Protein AF-A0A2V7HDX3-F1 (afdb_monomer_lite)

Radius of gyration: 22.53 Å; chains: 1; bounding box: 50×34×67 Å

Structure (mmCIF, N/CA/C/O backbone):
data_AF-A0A2V7HDX3-F1
#
_entry.id   AF-A0A2V7HDX3-F1
#
loop_
_atom_site.group_PDB
_atom_site.id
_atom_site.type_symbol
_atom_site.label_atom_id
_atom_site.label_alt_id
_atom_site.label_comp_id
_atom_site.label_asym_id
_atom_site.label_entity_id
_atom_site.label_seq_id
_atom_site.pdbx_PDB_ins_code
_atom_site.Cartn_x
_atom_site.Cartn_y
_atom_site.Cartn_z
_atom_site.occupancy
_atom_site.B_iso_or_equiv
_atom_site.auth_seq_id
_atom_site.auth_comp_id
_atom_site.auth_asym_id
_atom_site.auth_atom_id
_atom_site.pdbx_PDB_model_num
ATOM 1 N N . TYR A 1 1 ? 25.110 13.803 -28.579 1.00 59.88 1 TYR A N 1
ATOM 2 C CA . TYR A 1 1 ? 25.666 13.965 -29.933 1.00 59.88 1 TYR A CA 1
ATOM 3 C C . TYR A 1 1 ? 27.037 13.327 -29.972 1.00 59.88 1 TYR A C 1
ATOM 5 O O . TYR A 1 1 ? 27.894 13.738 -29.200 1.00 59.88 1 TYR A O 1
ATOM 13 N N . LEU A 1 2 ? 27.236 12.325 -30.825 1.00 69.06 2 LEU A N 1
ATOM 14 C CA . LEU A 1 2 ? 28.563 11.824 -31.185 1.00 69.06 2 LEU A CA 1
ATOM 15 C C . LEU A 1 2 ? 28.792 12.271 -32.634 1.00 69.06 2 LEU A C 1
ATOM 17 O O . LEU A 1 2 ? 27.961 11.982 -33.491 1.00 69.06 2 LEU A O 1
ATOM 21 N N . ASN A 1 3 ? 29.841 13.052 -32.900 1.00 76.38 3 ASN A N 1
ATOM 22 C CA . ASN A 1 3 ? 30.169 13.556 -34.244 1.00 76.38 3 ASN A CA 1
ATOM 23 C C . ASN A 1 3 ? 28.999 14.244 -34.991 1.00 76.38 3 ASN A C 1
ATOM 25 O O . ASN A 1 3 ? 28.794 14.017 -36.178 1.00 76.38 3 ASN A O 1
ATOM 29 N N . GLY A 1 4 ? 28.202 15.069 -34.301 1.00 78.31 4 GLY A N 1
ATOM 30 C CA . GLY A 1 4 ? 27.118 15.849 -34.923 1.00 78.31 4 GLY A CA 1
ATOM 31 C C . GLY A 1 4 ? 25.816 15.087 -35.200 1.00 78.31 4 GLY A C 1
ATOM 32 O O . GLY A 1 4 ? 24.848 15.705 -35.631 1.00 78.31 4 GLY A O 1
ATOM 33 N N . SER A 1 5 ? 25.746 13.787 -34.897 1.00 80.25 5 SER A N 1
ATOM 34 C CA . SER A 1 5 ? 24.511 13.004 -35.019 1.00 80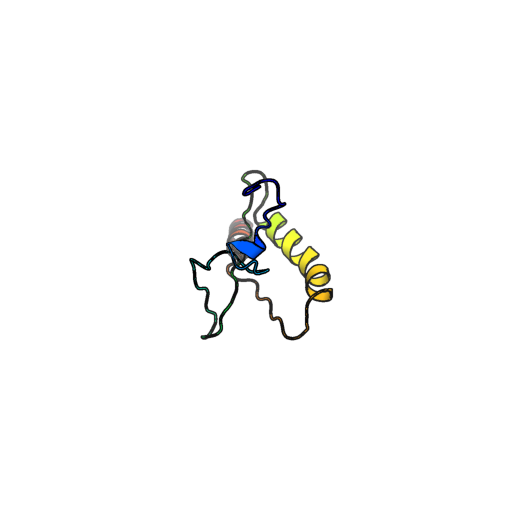.25 5 SER A CA 1
ATOM 35 C C . SER A 1 5 ? 23.755 12.914 -33.690 1.00 80.25 5 SER A C 1
ATOM 37 O O . SER A 1 5 ? 24.369 12.883 -32.613 1.00 80.25 5 SER A O 1
ATOM 39 N N . LEU A 1 6 ? 22.419 12.913 -33.753 1.00 84.25 6 LEU A N 1
ATOM 40 C CA . LEU A 1 6 ? 21.553 12.759 -32.582 1.00 84.25 6 LEU A CA 1
ATOM 41 C C . LEU A 1 6 ? 21.786 11.368 -31.980 1.00 84.25 6 LEU A C 1
ATOM 43 O O . LEU A 1 6 ? 21.644 10.369 -32.672 1.00 84.25 6 LEU A O 1
ATOM 47 N N . LEU A 1 7 ? 22.157 11.326 -30.701 1.00 85.88 7 LEU A N 1
ATOM 48 C CA . LEU A 1 7 ? 22.333 10.082 -29.953 1.00 85.88 7 LEU A CA 1
ATOM 49 C C . LEU A 1 7 ? 21.127 9.919 -29.031 1.00 85.88 7 LEU A C 1
ATOM 51 O O . LEU A 1 7 ? 20.852 10.815 -28.228 1.00 85.88 7 LEU A O 1
ATOM 55 N N . SER A 1 8 ? 20.418 8.807 -29.168 1.00 89.12 8 SER A N 1
ATOM 56 C CA . SER A 1 8 ? 19.246 8.456 -28.377 1.00 89.12 8 SER A CA 1
ATOM 57 C C . SER A 1 8 ? 19.616 7.501 -27.240 1.00 89.12 8 SER A C 1
ATOM 59 O O . SER A 1 8 ? 20.628 6.806 -27.283 1.00 89.12 8 SER A O 1
ATOM 61 N N . VAL A 1 9 ? 18.779 7.440 -26.201 1.00 86.50 9 VAL A N 1
ATOM 62 C CA . VAL A 1 9 ? 18.976 6.493 -25.087 1.00 86.50 9 VAL A CA 1
ATOM 63 C C . VAL A 1 9 ? 18.933 5.040 -25.578 1.00 86.50 9 VAL A C 1
ATOM 65 O O . VAL A 1 9 ? 19.653 4.202 -25.045 1.00 86.50 9 VAL A O 1
ATOM 68 N N . ALA A 1 10 ? 18.163 4.757 -26.635 1.00 86.00 10 ALA A N 1
ATOM 69 C CA . ALA A 1 10 ? 18.082 3.433 -27.248 1.00 86.00 10 ALA A CA 1
ATOM 70 C C . ALA A 1 10 ? 19.414 2.962 -27.864 1.00 86.00 10 ALA A C 1
ATOM 72 O O . ALA A 1 10 ? 19.618 1.761 -28.006 1.00 86.00 10 ALA A O 1
ATOM 73 N N . ASP A 1 11 ? 20.334 3.881 -28.181 1.00 86.81 11 ASP A N 1
ATOM 74 C CA . ASP A 1 11 ? 21.647 3.536 -28.740 1.00 86.81 11 ASP A CA 1
ATOM 75 C C . ASP A 1 11 ? 22.621 2.990 -27.679 1.00 86.81 11 ASP A C 1
ATOM 77 O O . ASP A 1 11 ? 23.641 2.395 -28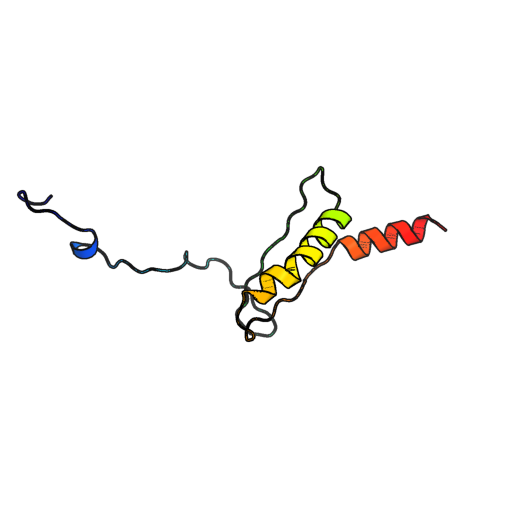.021 1.00 86.81 11 ASP A O 1
ATOM 81 N N . VAL A 1 12 ? 22.336 3.206 -26.386 1.00 88.50 12 VAL A N 1
ATOM 82 C CA . VAL A 1 12 ? 23.254 2.881 -25.274 1.00 88.50 12 VAL A CA 1
ATOM 83 C C . VAL A 1 12 ? 22.595 2.145 -24.107 1.00 88.50 1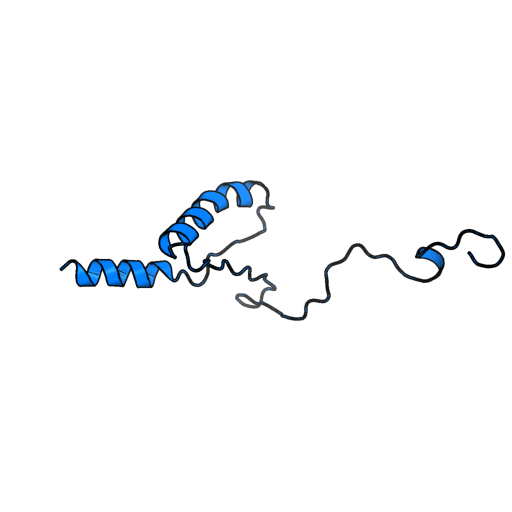2 VAL A C 1
ATOM 85 O O . VAL A 1 12 ? 23.290 1.731 -23.179 1.00 88.50 12 VAL A O 1
ATOM 88 N N . ALA A 1 13 ? 21.272 1.980 -24.116 1.00 89.06 13 ALA A N 1
ATOM 89 C CA . ALA A 1 13 ? 20.541 1.326 -23.041 1.00 89.06 13 ALA A CA 1
ATOM 90 C C . ALA A 1 13 ? 19.224 0.707 -23.523 1.00 89.06 13 ALA A C 1
ATOM 92 O O . ALA A 1 13 ? 18.601 1.162 -24.482 1.00 89.06 13 ALA A O 1
ATOM 93 N N . PHE A 1 14 ? 18.759 -0.300 -22.785 1.00 88.06 14 PHE A N 1
ATOM 94 C CA . PHE A 1 14 ? 17.406 -0.819 -22.930 1.00 88.06 14 PHE A CA 1
ATOM 95 C C . PHE A 1 14 ? 16.439 0.028 -22.104 1.00 88.06 14 PHE A C 1
ATOM 97 O O . PHE A 1 14 ? 16.616 0.193 -20.896 1.00 88.06 14 PHE A O 1
ATOM 104 N N . VAL A 1 15 ? 15.408 0.557 -22.759 1.00 85.25 15 VAL A N 1
ATOM 105 C CA . VAL A 1 15 ? 14.316 1.267 -22.092 1.00 85.25 15 VAL A CA 1
ATOM 106 C C . VAL A 1 15 ? 13.184 0.274 -21.879 1.00 85.25 15 VAL A C 1
ATOM 108 O O . VAL A 1 15 ? 12.570 -0.197 -22.835 1.00 85.25 15 VAL A O 1
ATOM 111 N N . HIS A 1 16 ? 12.923 -0.052 -20.619 1.00 83.12 16 HIS A N 1
ATOM 112 C CA . HIS A 1 16 ? 11.783 -0.864 -20.221 1.00 83.12 16 HIS A CA 1
ATOM 113 C C . HIS A 1 16 ? 10.812 0.002 -19.430 1.00 83.12 16 HIS A C 1
ATOM 115 O O . HIS A 1 16 ? 11.221 0.695 -18.499 1.00 83.12 16 HIS A O 1
ATOM 121 N N . ASP A 1 17 ? 9.532 -0.074 -19.781 1.00 78.69 17 ASP A N 1
ATOM 122 C CA . ASP A 1 17 ? 8.475 0.353 -18.874 1.00 78.69 17 ASP A CA 1
ATOM 123 C C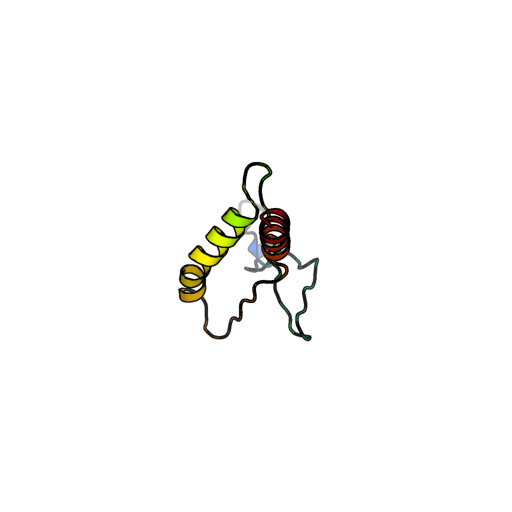 . ASP A 1 17 ? 8.348 -0.719 -17.787 1.00 78.69 17 ASP A C 1
ATOM 125 O O . ASP A 1 17 ? 7.957 -1.860 -18.046 1.00 78.69 17 ASP A O 1
ATOM 129 N N . GLY A 1 18 ? 8.829 -0.391 -16.596 1.00 80.56 18 GLY A N 1
ATOM 130 C CA . GLY A 1 18 ? 9.040 -1.341 -15.518 1.00 80.56 18 GLY A CA 1
ATOM 131 C C . GLY A 1 18 ? 8.794 -0.704 -14.163 1.00 80.56 18 GLY A C 1
ATOM 132 O O . GLY A 1 18 ? 8.571 0.496 -14.027 1.00 80.56 18 GLY A O 1
ATOM 133 N N . PHE A 1 19 ? 8.832 -1.530 -13.129 1.00 77.19 19 PHE A N 1
ATOM 134 C CA . PHE A 1 19 ? 8.675 -1.087 -11.752 1.00 77.19 19 PHE A CA 1
ATOM 135 C C . PHE A 1 19 ? 10.040 -0.978 -11.070 1.00 77.19 19 PHE A C 1
ATOM 137 O O . PHE A 1 19 ? 10.998 -1.656 -11.446 1.00 77.19 19 PHE A O 1
ATOM 144 N N . ASN A 1 20 ? 10.124 -0.131 -10.041 1.00 72.88 20 ASN A N 1
ATOM 145 C CA . ASN A 1 20 ? 11.325 -0.043 -9.214 1.00 72.88 20 ASN A CA 1
ATOM 146 C C . ASN A 1 20 ? 11.690 -1.427 -8.654 1.00 72.88 20 ASN A C 1
ATOM 148 O O . ASN A 1 20 ? 10.778 -2.145 -8.231 1.00 72.88 20 ASN A O 1
ATOM 152 N N . PRO A 1 21 ? 12.987 -1.791 -8.596 1.00 70.50 21 PRO A N 1
ATOM 153 C CA . PRO A 1 21 ? 13.422 -3.062 -8.034 1.00 70.50 21 PRO A CA 1
ATOM 154 C C . PRO A 1 21 ? 12.757 -3.312 -6.682 1.00 70.50 21 PRO A C 1
ATOM 156 O O . PRO A 1 21 ? 12.882 -2.513 -5.750 1.00 70.50 21 PRO A O 1
ATOM 159 N N . GLN A 1 22 ? 11.999 -4.403 -6.590 1.00 66.00 22 GLN A N 1
ATOM 160 C CA . GLN A 1 22 ? 11.230 -4.706 -5.396 1.00 66.00 22 GLN A CA 1
ATOM 161 C C . GLN A 1 22 ? 12.187 -5.155 -4.286 1.00 66.00 22 GLN A C 1
ATOM 163 O O . GLN A 1 22 ? 12.643 -6.294 -4.264 1.00 66.00 22 GLN A O 1
ATOM 168 N N . THR A 1 23 ? 12.491 -4.253 -3.353 1.00 74.44 23 THR A N 1
ATOM 169 C CA . THR A 1 23 ? 13.394 -4.529 -2.222 1.00 74.44 23 THR A CA 1
ATOM 170 C C . THR A 1 23 ? 12.726 -5.306 -1.091 1.00 74.44 23 THR A C 1
ATOM 172 O O . THR A 1 23 ? 13.413 -5.868 -0.246 1.00 74.44 23 THR A O 1
ATOM 175 N N . ASN A 1 24 ? 11.391 -5.368 -1.083 1.00 60.28 24 ASN A N 1
ATOM 176 C CA . ASN A 1 24 ? 10.597 -6.006 -0.038 1.00 60.28 24 ASN A CA 1
ATOM 177 C C . ASN A 1 24 ? 9.547 -6.941 -0.637 1.00 60.28 24 ASN A C 1
ATOM 179 O O . ASN A 1 24 ? 8.747 -6.533 -1.479 1.00 60.28 24 ASN A O 1
ATOM 183 N N . LEU A 1 25 ? 9.508 -8.188 -0.166 1.00 71.56 25 LEU A N 1
ATOM 184 C CA . LEU A 1 25 ? 8.583 -9.204 -0.657 1.00 71.56 25 LEU A CA 1
ATOM 185 C C . LEU A 1 25 ? 7.464 -9.465 0.343 1.00 71.56 25 LEU A C 1
ATOM 187 O O . LEU A 1 25 ? 7.678 -10.054 1.400 1.00 71.56 25 LEU A O 1
ATOM 191 N N . VAL A 1 26 ? 6.254 -9.061 -0.027 1.00 72.12 26 VAL A N 1
ATOM 192 C CA . VAL A 1 26 ? 5.051 -9.343 0.751 1.00 72.12 26 VAL A CA 1
ATOM 193 C C . VAL A 1 26 ? 4.402 -10.600 0.193 1.00 72.12 26 VAL A C 1
ATOM 195 O O . VAL A 1 26 ? 4.123 -10.703 -1.004 1.00 72.12 26 VAL A O 1
ATOM 198 N N . ARG A 1 27 ? 4.155 -11.571 1.072 1.00 77.25 27 ARG A N 1
ATOM 199 C CA . ARG A 1 27 ? 3.403 -12.778 0.740 1.00 77.25 27 ARG A CA 1
ATOM 200 C C . ARG A 1 27 ? 2.189 -12.900 1.634 1.00 77.25 27 ARG A C 1
ATOM 202 O O . ARG A 1 27 ? 2.287 -12.697 2.841 1.00 77.25 27 ARG A O 1
ATOM 209 N N . ARG A 1 28 ? 1.071 -13.295 1.036 1.00 74.44 28 ARG A N 1
ATOM 210 C CA . ARG A 1 28 ? -0.110 -13.763 1.763 1.00 74.44 28 ARG A CA 1
ATOM 211 C C . ARG A 1 28 ? -0.408 -15.183 1.314 1.00 74.44 28 ARG A C 1
ATOM 213 O O . ARG A 1 28 ? -0.567 -15.410 0.119 1.00 74.44 28 ARG A O 1
ATOM 220 N N . ASP A 1 29 ? -0.425 -16.128 2.250 1.00 71.50 29 ASP A N 1
ATOM 221 C CA . ASP A 1 29 ? -0.698 -17.551 1.992 1.00 71.50 29 ASP A CA 1
ATOM 222 C C . ASP A 1 29 ? 0.126 -18.127 0.821 1.00 71.50 29 ASP A C 1
ATOM 224 O O . ASP A 1 29 ? -0.378 -18.836 -0.047 1.00 71.50 29 ASP A O 1
ATOM 228 N N . GLY A 1 30 ? 1.406 -17.743 0.744 1.00 76.38 30 GLY A N 1
ATOM 229 C CA . GLY A 1 30 ? 2.332 -18.175 -0.310 1.00 76.38 30 GLY A CA 1
ATOM 230 C C . GLY A 1 30 ? 2.208 -17.438 -1.651 1.00 76.38 30 GLY A C 1
ATOM 231 O O . GLY A 1 30 ? 3.068 -17.614 -2.510 1.00 76.38 30 GLY A O 1
ATOM 232 N N . ARG A 1 31 ? 1.208 -16.567 -1.835 1.00 78.38 31 ARG A N 1
ATOM 233 C CA . ARG A 1 31 ? 1.043 -15.746 -3.046 1.00 78.38 31 ARG A CA 1
ATOM 234 C C . ARG A 1 31 ? 1.762 -14.408 -2.919 1.00 78.38 31 ARG A C 1
ATOM 236 O O . ARG A 1 31 ? 1.755 -13.804 -1.847 1.00 78.38 31 ARG A O 1
ATOM 243 N N . HIS A 1 32 ? 2.367 -13.944 -4.015 1.00 80.81 32 HIS A N 1
ATOM 244 C CA . HIS A 1 32 ? 2.901 -12.584 -4.103 1.00 80.81 32 HIS A CA 1
ATOM 245 C C . HIS A 1 32 ? 1.765 -11.577 -3.939 1.00 80.81 32 HIS A C 1
ATOM 247 O O . HIS A 1 32 ? 0.750 -11.661 -4.630 1.00 80.81 32 HIS A O 1
ATOM 253 N N . SER A 1 33 ? 1.964 -10.635 -3.028 1.00 82.19 33 SER A N 1
ATOM 254 C CA . SER A 1 33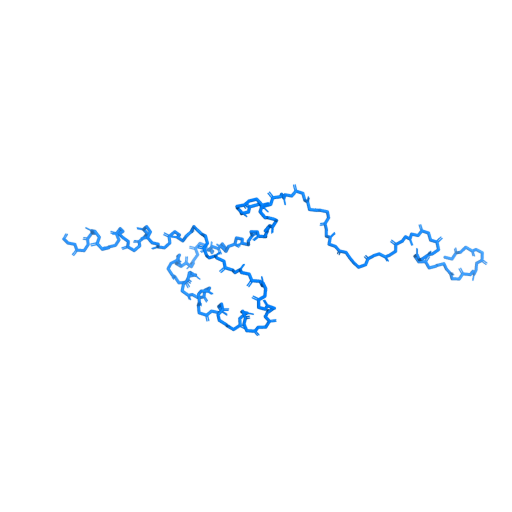 ? 0.984 -9.616 -2.677 1.00 82.19 33 SER A CA 1
ATOM 255 C C . SER A 1 33 ? 1.671 -8.262 -2.558 1.00 82.19 33 SER A C 1
ATOM 257 O O . SER A 1 33 ? 2.895 -8.172 -2.474 1.00 82.19 33 SER A O 1
ATOM 259 N N . VAL A 1 34 ? 0.873 -7.201 -2.518 1.00 83.44 34 VAL A N 1
ATOM 260 C CA . VAL A 1 34 ? 1.340 -5.843 -2.229 1.00 83.44 34 VAL A CA 1
ATOM 261 C C . VAL A 1 34 ? 0.731 -5.412 -0.901 1.00 83.44 34 VAL A C 1
ATOM 263 O O . VAL A 1 34 ? -0.469 -5.581 -0.690 1.00 83.44 34 VAL A O 1
ATOM 266 N N . LEU A 1 35 ? 1.555 -4.872 0.001 1.00 82.44 35 LEU A N 1
ATOM 267 C CA . LEU A 1 35 ? 1.085 -4.244 1.235 1.00 82.44 35 LEU A CA 1
ATOM 268 C C . LEU A 1 35 ? 1.083 -2.730 1.047 1.00 82.44 35 LEU A C 1
ATOM 270 O O . LEU A 1 35 ? 2.135 -2.143 0.803 1.00 82.44 35 LEU A O 1
ATOM 274 N N . LEU A 1 36 ? -0.086 -2.110 1.196 1.00 83.75 36 LEU A N 1
ATOM 275 C CA . LEU A 1 36 ? -0.230 -0.660 1.166 1.00 83.75 36 LEU A CA 1
ATOM 276 C C . LEU A 1 36 ? -0.548 -0.148 2.580 1.00 83.75 36 LEU A C 1
ATOM 278 O O . LEU A 1 36 ? -1.665 -0.359 3.057 1.00 83.75 36 LEU A O 1
ATOM 282 N N . PRO A 1 37 ? 0.405 0.499 3.271 1.00 82.06 37 PRO A N 1
ATOM 283 C CA . PRO A 1 37 ? 0.146 1.074 4.582 1.00 82.06 37 PRO A CA 1
ATOM 284 C C . PRO A 1 37 ? -0.697 2.347 4.452 1.00 82.06 37 PRO A C 1
ATOM 286 O O . PRO A 1 37 ? -0.349 3.264 3.710 1.00 82.06 37 PRO A O 1
ATOM 289 N N . ILE A 1 38 ? -1.788 2.424 5.216 1.00 80.69 38 ILE A N 1
ATOM 290 C CA . ILE A 1 38 ? -2.556 3.660 5.400 1.00 80.69 38 ILE A CA 1
ATOM 291 C C . ILE A 1 38 ? -2.120 4.267 6.729 1.00 80.69 38 ILE A C 1
ATOM 293 O O . ILE A 1 38 ? -2.374 3.701 7.791 1.00 80.69 38 ILE A O 1
ATOM 297 N N . LEU A 1 39 ? -1.434 5.405 6.664 1.00 80.25 39 LEU A N 1
ATOM 298 C CA . LEU A 1 39 ? -0.900 6.089 7.837 1.00 80.25 39 LEU A CA 1
ATOM 299 C C . LEU A 1 39 ? -1.842 7.220 8.258 1.00 80.25 39 LEU A C 1
ATOM 301 O O . LEU A 1 39 ? -2.263 8.028 7.432 1.00 80.25 39 LEU A O 1
ATOM 305 N N . SER A 1 40 ? -2.159 7.282 9.550 1.00 73.44 40 SER A N 1
ATOM 306 C CA . SER A 1 40 ? -2.871 8.423 10.132 1.00 73.44 40 SER A CA 1
ATOM 307 C C . SER A 1 40 ? -1.884 9.557 10.391 1.00 73.44 40 SER A C 1
ATOM 309 O O . SER A 1 40 ? -0.816 9.320 10.955 1.00 73.44 40 SER A O 1
ATOM 311 N N . SER A 1 41 ? -2.232 10.790 10.020 1.00 72.75 41 SER A N 1
ATOM 312 C CA . SER A 1 41 ? -1.497 11.965 10.494 1.00 72.75 41 SER A CA 1
ATOM 313 C C . SER A 1 41 ? -1.900 12.278 11.940 1.00 72.75 41 SER A C 1
ATOM 315 O O . SER A 1 41 ? -3.005 11.938 12.365 1.00 72.75 41 SER A O 1
ATOM 317 N N . GLY A 1 42 ? -1.017 12.924 12.709 1.00 67.06 42 GLY A N 1
ATOM 318 C CA . GLY A 1 42 ? -1.228 13.173 14.145 1.00 67.06 42 GLY A CA 1
ATOM 319 C C . GLY A 1 42 ? -2.461 14.017 14.502 1.00 67.06 42 GLY A C 1
ATOM 320 O O . GLY A 1 42 ? -2.879 14.017 15.653 1.00 67.06 42 GLY A O 1
ATOM 321 N N . SER A 1 43 ? -3.065 14.711 13.534 1.00 71.69 43 SER A N 1
ATOM 322 C CA . SER A 1 43 ? -4.310 15.472 13.708 1.00 71.69 43 SER A CA 1
ATOM 323 C C . SER A 1 43 ? -5.572 14.694 13.317 1.00 71.69 43 SER A C 1
ATOM 325 O O . SER A 1 43 ? -6.680 15.153 13.593 1.00 71.69 43 SER A O 1
ATOM 327 N N . ALA A 1 44 ? -5.435 13.532 12.674 1.00 75.69 44 ALA A N 1
ATOM 328 C CA . ALA A 1 44 ? -6.552 12.709 12.235 1.00 75.69 44 ALA A CA 1
ATOM 329 C C . ALA A 1 44 ? -6.822 11.569 13.227 1.00 75.69 44 ALA A C 1
ATOM 331 O O . ALA A 1 44 ? -5.908 10.894 13.700 1.00 75.69 44 ALA A O 1
ATOM 332 N N . SER A 1 45 ? -8.100 11.321 13.520 1.00 76.56 45 SER A N 1
ATOM 333 C CA . SER A 1 45 ? -8.503 10.169 14.326 1.00 76.56 45 SER A CA 1
ATOM 334 C C . SER A 1 45 ? -8.313 8.877 13.533 1.00 76.56 45 SER A C 1
ATOM 336 O O . SER A 1 45 ? -8.771 8.759 12.397 1.00 76.56 45 SER A O 1
ATOM 338 N N . THR A 1 46 ? -7.745 7.843 14.155 1.00 76.19 46 THR A N 1
ATOM 339 C CA . THR A 1 46 ? -7.666 6.497 13.562 1.00 76.19 46 THR A CA 1
ATOM 340 C C . THR A 1 46 ? -9.038 6.002 13.090 1.00 76.19 46 THR A C 1
ATOM 342 O O . THR A 1 46 ? -9.142 5.335 12.062 1.00 76.19 46 THR A O 1
ATOM 345 N N . LEU A 1 47 ? -10.116 6.369 13.798 1.00 77.19 47 LEU A N 1
ATOM 346 C CA . LEU A 1 47 ? -11.481 6.002 13.420 1.00 77.19 47 LEU A CA 1
ATOM 347 C C . LEU A 1 47 ? -11.921 6.678 12.114 1.00 77.19 47 LEU A C 1
ATOM 349 O O . LEU A 1 47 ? -12.588 6.029 11.305 1.00 77.19 47 LEU A O 1
ATOM 353 N N . SER A 1 48 ? -11.556 7.951 11.915 1.00 81.12 48 SER A N 1
ATOM 354 C CA . SER A 1 48 ? -11.931 8.723 10.726 1.00 81.12 48 SER A CA 1
ATOM 355 C C . SER A 1 48 ? -11.107 8.330 9.501 1.00 81.12 48 SER A C 1
ATOM 357 O O . SER A 1 48 ? -11.642 8.253 8.399 1.00 81.12 48 SER A O 1
ATOM 359 N N . VAL A 1 49 ? -9.824 8.005 9.685 1.00 83.56 49 VAL A N 1
ATOM 360 C CA . VAL A 1 49 ? -8.970 7.498 8.600 1.00 83.56 49 VAL A CA 1
ATOM 361 C C . VAL A 1 49 ? -9.477 6.145 8.101 1.00 83.56 49 VAL A C 1
ATOM 363 O O . VAL A 1 49 ? -9.644 5.953 6.897 1.00 83.56 49 VAL A O 1
ATOM 366 N N . VAL A 1 50 ? -9.795 5.221 9.014 1.00 83.88 50 VAL A N 1
ATOM 367 C CA . VAL A 1 50 ? -10.327 3.901 8.645 1.00 83.88 50 VAL A CA 1
ATOM 368 C C . VAL A 1 50 ? -11.697 4.011 7.974 1.00 83.88 50 VAL A C 1
ATOM 370 O O . VAL A 1 50 ? -11.941 3.323 6.981 1.00 83.88 50 VAL A O 1
ATOM 373 N N . SER A 1 51 ? -12.597 4.866 8.476 1.00 84.50 51 SER A N 1
ATOM 374 C CA . SER A 1 51 ? -13.913 5.044 7.849 1.00 84.50 51 SER A CA 1
ATOM 375 C C . SER A 1 51 ? -13.798 5.651 6.449 1.00 84.50 51 SER A C 1
ATOM 377 O O . SER A 1 51 ? -14.437 5.149 5.525 1.00 84.50 51 SER A O 1
ATOM 379 N N . GLY A 1 52 ? -12.933 6.653 6.261 1.00 86.88 52 GLY A N 1
ATOM 380 C CA . GLY A 1 52 ? -12.661 7.252 4.954 1.00 86.88 52 GLY A CA 1
ATOM 381 C C . GLY A 1 52 ? -12.069 6.253 3.958 1.00 86.88 52 GLY A C 1
ATOM 382 O O . GLY A 1 52 ? -12.555 6.137 2.833 1.00 86.88 52 GLY A O 1
ATOM 383 N N . ALA A 1 53 ? -11.079 5.463 4.385 1.00 86.56 53 ALA A N 1
ATOM 384 C CA . ALA A 1 53 ? -10.481 4.423 3.550 1.00 86.56 53 ALA A CA 1
ATOM 385 C C . ALA A 1 53 ? -11.513 3.373 3.103 1.00 86.56 53 ALA A C 1
ATOM 387 O O . ALA A 1 53 ? -11.571 3.016 1.925 1.00 86.56 53 ALA A O 1
ATOM 388 N N . ARG A 1 54 ? -12.373 2.911 4.022 1.00 86.12 54 ARG A N 1
ATOM 389 C CA . ARG A 1 54 ? -13.448 1.957 3.701 1.00 86.12 54 ARG A CA 1
ATOM 390 C C . ARG A 1 54 ? -14.492 2.556 2.762 1.00 86.12 54 ARG A C 1
ATOM 392 O O . ARG A 1 54 ? -14.951 1.849 1.874 1.00 86.12 54 ARG A O 1
ATOM 399 N N . ALA A 1 55 ? -14.838 3.833 2.921 1.00 89.81 55 ALA A N 1
ATOM 400 C CA . ALA A 1 55 ? -15.812 4.511 2.066 1.00 89.81 55 ALA A CA 1
ATOM 401 C C . ALA A 1 55 ? -15.322 4.677 0.617 1.00 89.81 55 ALA A C 1
ATOM 403 O O . ALA A 1 55 ? -16.116 4.595 -0.318 1.00 89.81 55 ALA A O 1
ATOM 404 N N . LEU A 1 56 ? -14.017 4.879 0.416 1.00 89.38 56 LEU A N 1
ATOM 405 C CA . LEU A 1 56 ? -13.424 5.012 -0.919 1.00 89.38 56 LEU A CA 1
ATOM 406 C C . LEU A 1 56 ? -13.226 3.666 -1.628 1.00 89.38 56 LEU A C 1
ATOM 408 O O . LEU A 1 56 ? -13.227 3.616 -2.859 1.00 89.38 56 LEU A O 1
ATOM 412 N N . MET A 1 57 ? -13.073 2.576 -0.873 1.00 88.75 57 MET A N 1
ATOM 413 C CA . MET A 1 57 ? -12.684 1.283 -1.434 1.00 88.75 57 MET A CA 1
ATOM 414 C C . MET A 1 57 ? -13.641 0.732 -2.502 1.00 88.75 57 MET A C 1
ATOM 416 O O . MET A 1 57 ? -13.140 0.292 -3.532 1.00 88.75 57 MET A O 1
ATOM 420 N N . PRO A 1 58 ? -14.982 0.795 -2.364 1.00 90.06 58 PRO A N 1
ATOM 421 C CA . PRO A 1 58 ? -15.888 0.316 -3.409 1.00 90.06 58 PRO A CA 1
ATOM 422 C C . PRO A 1 58 ? -15.650 0.990 -4.765 1.00 90.06 58 PRO A C 1
ATOM 424 O O . PRO A 1 58 ? -15.652 0.325 -5.798 1.00 90.06 58 PRO A O 1
ATOM 427 N N . ARG A 1 59 ? -15.379 2.303 -4.763 1.00 91.50 59 ARG A N 1
ATOM 428 C CA . ARG A 1 59 ? -15.093 3.067 -5.983 1.00 91.50 59 ARG A CA 1
ATOM 429 C C . ARG A 1 59 ? -13.761 2.661 -6.607 1.00 91.50 59 ARG A C 1
ATOM 431 O O . ARG A 1 59 ? -13.668 2.581 -7.825 1.00 91.50 59 ARG A O 1
ATOM 438 N N . ILE A 1 60 ? -12.748 2.416 -5.779 1.00 88.00 60 ILE A N 1
ATOM 439 C CA . ILE A 1 60 ? -11.431 1.960 -6.236 1.00 88.00 60 ILE A CA 1
ATOM 440 C C . ILE A 1 60 ? -11.549 0.557 -6.843 1.00 88.00 60 ILE A C 1
ATOM 442 O O . ILE A 1 60 ? -11.107 0.341 -7.965 1.00 88.00 60 ILE A O 1
ATOM 446 N N . LEU A 1 61 ? -12.203 -0.372 -6.140 1.00 87.31 61 LEU A N 1
ATOM 447 C CA . LEU A 1 61 ? -12.376 -1.758 -6.583 1.00 87.31 61 LEU A CA 1
ATOM 448 C C . LEU A 1 61 ? -13.169 -1.874 -7.887 1.00 87.31 61 LEU A C 1
ATOM 450 O O . LEU A 1 61 ? -12.881 -2.760 -8.683 1.00 87.31 61 LEU A O 1
ATOM 454 N N . ALA A 1 62 ? -14.121 -0.971 -8.138 1.00 89.69 62 ALA A N 1
ATOM 455 C CA . ALA A 1 62 ? -14.891 -0.956 -9.381 1.00 89.69 62 ALA A CA 1
ATOM 456 C C . ALA A 1 62 ? -14.026 -0.733 -10.637 1.00 89.69 62 ALA A C 1
ATOM 458 O O . ALA A 1 62 ? -14.420 -1.142 -11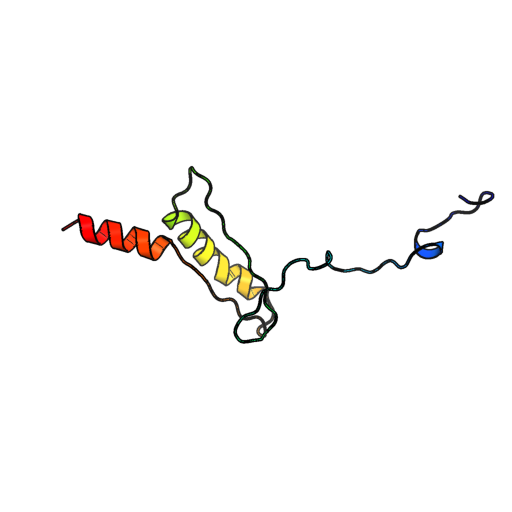.725 1.00 89.69 62 ALA A O 1
ATOM 459 N N . GLY A 1 63 ? -12.861 -0.090 -10.497 1.00 89.62 63 GLY A N 1
ATOM 460 C CA . GLY A 1 63 ? -11.916 0.130 -11.595 1.00 89.62 63 GLY A CA 1
ATOM 461 C C . GLY A 1 63 ? -10.869 -0.974 -11.759 1.00 89.62 63 GLY A C 1
ATOM 462 O O . GLY A 1 63 ? -10.027 -0.871 -12.649 1.00 89.62 63 GLY A O 1
ATOM 463 N N . LEU A 1 64 ? -10.875 -1.998 -10.899 1.00 87.88 64 LEU A N 1
ATOM 464 C CA . LEU A 1 64 ? -9.843 -3.033 -10.870 1.00 87.88 64 LEU A CA 1
ATOM 465 C C . LEU A 1 64 ? -10.350 -4.353 -11.475 1.00 87.88 64 LEU A C 1
ATOM 467 O O . LEU A 1 64 ? -11.545 -4.648 -11.417 1.00 87.88 64 LEU A O 1
ATOM 471 N N . PRO A 1 65 ? -9.456 -5.183 -12.043 1.00 89.69 65 PRO A N 1
ATOM 472 C CA . PRO A 1 65 ? -9.818 -6.512 -12.527 1.00 89.69 65 PRO A CA 1
ATOM 473 C C . PRO A 1 65 ? -10.412 -7.382 -11.411 1.00 89.69 65 PRO A C 1
ATOM 475 O O . PRO A 1 65 ? -9.903 -7.397 -10.292 1.00 89.69 65 PRO A O 1
ATOM 478 N N . SER A 1 66 ? -11.426 -8.188 -11.731 1.00 84.69 66 SER A N 1
ATOM 479 C CA . SER A 1 66 ? -12.105 -9.080 -10.771 1.00 84.69 66 SER A CA 1
ATOM 480 C C . SER A 1 66 ? -11.210 -10.178 -10.179 1.00 84.69 66 SER A C 1
ATOM 482 O O . SER A 1 66 ? -11.552 -10.785 -9.165 1.00 84.69 66 SER A O 1
ATOM 484 N N . SER A 1 67 ? -10.056 -10.439 -10.796 1.00 85.38 67 SER A N 1
ATOM 485 C CA . SER A 1 67 ? -9.032 -11.351 -10.282 1.00 85.38 67 SER A CA 1
ATOM 486 C C . SER A 1 67 ? -8.255 -10.778 -9.092 1.00 85.38 67 SER A C 1
ATOM 488 O O . SER A 1 67 ? -7.607 -11.536 -8.367 1.00 85.38 67 SER A O 1
ATOM 490 N N . LEU A 1 68 ? -8.317 -9.461 -8.870 1.00 83.06 68 LEU A N 1
ATOM 491 C CA . LEU A 1 68 ? -7.639 -8.791 -7.772 1.00 83.06 68 LEU A CA 1
ATOM 492 C C . LEU A 1 68 ? -8.464 -8.909 -6.483 1.00 83.06 68 LEU A C 1
ATOM 494 O O . LEU A 1 68 ? -9.601 -8.448 -6.404 1.00 83.06 68 LEU A O 1
ATOM 498 N N . LYS A 1 69 ? -7.868 -9.500 -5.446 1.00 83.25 69 LYS A N 1
ATOM 499 C CA . LYS A 1 69 ? -8.448 -9.556 -4.098 1.00 83.25 69 LYS A CA 1
ATOM 500 C C . LYS A 1 69 ? -7.782 -8.521 -3.202 1.00 83.25 69 LYS A C 1
ATOM 502 O O . LYS A 1 69 ? -6.556 -8.468 -3.135 1.00 83.25 69 LYS A O 1
ATOM 507 N N . VAL A 1 70 ? -8.596 -7.726 -2.513 1.00 84.06 70 VAL A N 1
ATOM 508 C CA . VAL A 1 70 ? -8.141 -6.724 -1.545 1.00 84.06 70 VAL A CA 1
ATOM 509 C C . VAL A 1 70 ? -8.680 -7.091 -0.175 1.00 84.06 70 VAL A C 1
ATOM 511 O O . VAL A 1 70 ? -9.887 -7.224 0.013 1.00 84.06 70 VAL A O 1
ATOM 514 N N . ASP A 1 71 ? -7.774 -7.214 0.785 1.00 83.38 71 ASP A N 1
ATOM 515 C CA . ASP A 1 71 ? -8.094 -7.522 2.169 1.00 83.38 71 ASP A CA 1
ATOM 516 C C . ASP A 1 71 ? -7.588 -6.400 3.068 1.00 83.38 71 ASP A C 1
ATOM 518 O O . ASP A 1 71 ? -6.436 -5.973 2.973 1.00 83.38 71 ASP A O 1
ATOM 522 N N . PHE A 1 72 ? -8.449 -5.929 3.965 1.00 81.25 72 PHE A N 1
ATOM 523 C CA . PHE A 1 72 ? -8.055 -4.965 4.983 1.00 81.25 72 PHE A CA 1
ATOM 524 C C . PHE A 1 72 ? -7.355 -5.696 6.124 1.00 81.25 72 PHE A C 1
ATOM 526 O O . PHE A 1 72 ? -7.980 -6.459 6.860 1.00 81.25 72 PHE A O 1
ATOM 533 N N . LEU A 1 73 ? -6.057 -5.450 6.266 1.00 70.31 73 LEU A N 1
ATOM 534 C CA . LEU A 1 73 ? -5.227 -6.027 7.316 1.00 70.31 73 LEU A CA 1
ATOM 535 C C . LEU A 1 73 ? -5.009 -4.996 8.435 1.00 70.31 73 LEU A C 1
ATOM 537 O O . LEU A 1 73 ? -4.880 -3.807 8.161 1.00 70.31 73 LEU A O 1
ATOM 541 N N . PHE A 1 74 ? -4.938 -5.467 9.684 1.00 64.25 74 PHE A N 1
ATOM 542 C CA . PHE A 1 74 ? -4.510 -4.684 10.857 1.00 64.25 74 PHE A CA 1
ATOM 543 C C . PHE A 1 74 ? -5.289 -3.376 11.106 1.00 64.25 74 PHE A C 1
ATOM 545 O O . PHE A 1 74 ? -4.716 -2.291 11.196 1.00 64.25 74 PHE A O 1
ATOM 552 N N . ASP A 1 75 ? -6.609 -3.471 11.271 1.00 65.31 75 ASP A N 1
ATOM 553 C CA . ASP A 1 75 ? -7.448 -2.321 11.623 1.00 65.31 75 ASP A CA 1
ATOM 554 C C . ASP A 1 75 ? -7.332 -1.958 13.120 1.00 65.31 75 ASP A C 1
ATOM 556 O O . ASP A 1 75 ? -8.057 -2.473 13.973 1.00 65.31 75 ASP A O 1
ATOM 560 N N . GLN A 1 76 ? -6.433 -1.026 13.446 1.00 59.84 76 GLN A N 1
ATOM 561 C CA . GLN A 1 76 ? -6.238 -0.538 14.819 1.00 59.84 76 GLN A CA 1
ATOM 562 C C . GLN A 1 76 ? -7.458 0.203 15.396 1.00 59.84 76 GLN A C 1
ATOM 564 O O . GLN A 1 76 ? -7.566 0.355 16.615 1.00 59.84 76 GLN A O 1
ATOM 569 N N . SER A 1 77 ? -8.418 0.628 14.564 1.00 61.78 77 SER A N 1
ATOM 570 C CA . SER A 1 77 ? -9.644 1.273 15.049 1.00 61.78 77 SER A CA 1
ATOM 571 C C . SER A 1 77 ? -10.516 0.325 15.876 1.00 61.78 77 SER A C 1
ATOM 573 O O . SER A 1 77 ? -11.298 0.789 16.702 1.00 61.78 77 SER A O 1
ATOM 575 N N . VAL A 1 78 ? -10.381 -0.992 15.684 1.00 69.25 78 VAL A N 1
ATOM 576 C CA . VAL A 1 78 ? -11.126 -2.006 16.445 1.00 69.25 78 VAL A CA 1
ATOM 577 C C . VAL A 1 78 ? -10.737 -1.974 17.922 1.00 69.25 78 VAL A C 1
ATOM 579 O O . VAL A 1 78 ? -11.614 -1.936 18.782 1.00 69.25 78 VAL A O 1
ATOM 582 N N . PHE A 1 79 ? -9.437 -1.908 18.219 1.00 63.09 79 PHE A N 1
ATOM 583 C CA . PHE A 1 79 ? -8.941 -1.801 19.592 1.00 63.09 79 PHE A CA 1
ATOM 584 C C . PHE A 1 79 ? -9.400 -0.493 20.254 1.00 63.09 79 PHE A C 1
ATOM 586 O O . PHE A 1 79 ? -9.896 -0.504 21.378 1.00 63.09 79 PHE A O 1
ATOM 593 N N . VAL A 1 80 ? -9.319 0.629 19.528 1.00 63.78 80 VAL A N 1
ATOM 594 C CA . VAL A 1 80 ? -9.742 1.946 20.035 1.00 63.78 80 VAL A CA 1
ATOM 595 C C . VAL A 1 80 ? -11.248 1.992 20.312 1.00 63.78 80 VAL A C 1
ATOM 597 O O . VAL A 1 80 ? -11.662 2.479 21.361 1.00 63.78 80 VAL A O 1
ATOM 600 N N . ARG A 1 81 ? -12.085 1.451 19.414 1.00 69.38 81 ARG A N 1
ATOM 601 C CA . ARG A 1 81 ? -13.539 1.354 19.639 1.00 69.38 81 ARG A CA 1
ATOM 602 C C . ARG A 1 81 ? -13.856 0.511 20.870 1.00 69.38 81 ARG A C 1
ATOM 604 O O . ARG A 1 81 ? -14.659 0.942 21.690 1.00 69.38 81 ARG A O 1
ATOM 611 N N . ALA A 1 82 ? -13.202 -0.642 21.021 1.00 68.12 82 ALA A N 1
ATOM 612 C CA . ALA A 1 82 ? -13.395 -1.514 22.175 1.00 68.12 82 ALA A CA 1
ATOM 613 C C . ALA A 1 82 ? -13.023 -0.820 23.498 1.00 68.12 82 ALA A C 1
ATOM 615 O O . ALA A 1 82 ? -13.756 -0.945 24.478 1.00 68.12 82 ALA A O 1
ATOM 616 N N . ALA A 1 83 ? -11.942 -0.033 23.517 1.00 71.44 83 ALA A N 1
ATOM 617 C CA . ALA A 1 83 ? -11.542 0.751 24.685 1.00 71.44 83 ALA A CA 1
ATOM 618 C C . ALA A 1 83 ? -12.573 1.835 25.053 1.00 71.44 83 ALA A C 1
ATOM 620 O O . ALA A 1 83 ? -12.896 1.994 26.227 1.00 71.44 83 ALA A O 1
ATOM 621 N N . ILE A 1 84 ? -13.149 2.533 24.064 1.00 69.19 84 ILE A N 1
ATOM 622 C CA . ILE A 1 84 ? -14.224 3.513 24.304 1.00 69.19 84 ILE A CA 1
ATOM 623 C C . ILE A 1 84 ? -15.455 2.818 24.900 1.00 69.19 84 ILE A C 1
ATOM 625 O O . ILE A 1 84 ? -15.997 3.280 25.899 1.00 69.19 84 ILE A O 1
ATOM 629 N N . THR A 1 85 ? -15.886 1.686 24.335 1.00 69.75 85 THR A N 1
ATOM 630 C CA . THR A 1 85 ? -17.053 0.948 24.848 1.00 69.75 85 THR A CA 1
ATOM 631 C C . THR A 1 85 ? -16.829 0.402 26.262 1.00 69.75 85 THR A C 1
ATOM 633 O O . THR A 1 85 ? -17.777 0.333 27.039 1.00 69.75 85 THR A O 1
ATOM 636 N N . GLY A 1 86 ? -15.593 0.032 26.610 1.00 62.97 86 GLY A N 1
ATOM 637 C CA . GLY A 1 86 ? -15.244 -0.473 27.940 1.00 62.97 86 GLY A CA 1
ATOM 638 C C . GLY A 1 86 ? -15.249 0.583 29.050 1.00 62.97 86 GLY A C 1
ATOM 639 O O . GLY A 1 86 ? -15.491 0.227 30.196 1.00 62.97 86 GLY A O 1
ATOM 640 N N . VAL A 1 87 ? -15.008 1.859 28.724 1.00 67.94 87 VAL A N 1
ATOM 641 C CA . VAL A 1 87 ? -14.939 2.970 29.699 1.00 67.94 87 VAL A CA 1
ATOM 642 C C . VAL A 1 87 ? -16.288 3.674 29.894 1.00 67.94 87 VAL A C 1
ATOM 644 O O . VAL A 1 87 ? -16.507 4.317 30.911 1.00 67.94 87 VAL A O 1
ATOM 647 N N . VAL A 1 88 ? -17.220 3.544 28.945 1.00 64.50 88 VAL A N 1
ATOM 648 C CA . VAL A 1 88 ? -18.568 4.149 29.023 1.00 64.50 88 VAL A CA 1
ATOM 649 C C . VAL A 1 88 ? -19.518 3.358 29.950 1.00 64.50 88 VAL A C 1
ATOM 651 O O . VAL A 1 88 ? -20.698 3.686 30.051 1.00 64.50 88 VAL A O 1
ATOM 654 N N . ARG A 1 89 ? -19.023 2.326 30.645 1.00 46.25 89 ARG A N 1
ATOM 655 C CA . ARG A 1 89 ? -19.787 1.559 31.635 1.00 46.25 89 ARG A CA 1
ATOM 656 C C . ARG A 1 89 ? -19.479 1.972 33.065 1.00 46.25 89 ARG A C 1
ATOM 658 O O . ARG A 1 89 ? -18.285 2.167 33.369 1.00 46.25 89 ARG A O 1
#

Foldseek 3Di:
DPPPDDDDPVNPDDDDPDDDPPPDFDDDPNDTDDDDDQDDDPVDDLVRSVVVVVVCVVVVVVPDDPVDDDDDPDSPVVVVVVVVVVVVD

Secondary structure (DSSP, 8-state):
-BTTB---GGGTS-----PPP--S-EEETTEEE-----PPPTTS-HHHHHHHHHHHHHHHHTTS-TT--------THHHHHHHHHHH--

pLDDT: mean 77.88, std 9.28, range [46.25, 91.5]

Sequence (89 aa):
YLNGSLLSVADVAFVHDGFNPQTNLVRRDGRHSVLLPILSSGSASTLSVVSGARALMPRILAGLPSSLKVDFLFDQSVFVRAAITGVVR